Protein AF-A0A7Y3ASN4-F1 (afdb_monomer)

Structure (mmCIF, N/CA/C/O backbone):
data_AF-A0A7Y3ASN4-F1
#
_entry.id   AF-A0A7Y3ASN4-F1
#
loop_
_atom_site.group_PDB
_atom_site.id
_atom_site.type_symbol
_atom_site.label_atom_id
_atom_site.label_alt_id
_atom_site.label_comp_id
_atom_site.label_asym_id
_atom_site.label_entity_id
_atom_site.label_seq_id
_atom_site.pdbx_PDB_ins_code
_atom_site.Cartn_x
_atom_site.Cartn_y
_atom_site.Cartn_z
_atom_site.occupancy
_atom_site.B_iso_or_equiv
_atom_site.auth_seq_id
_atom_site.auth_comp_id
_atom_site.auth_asym_id
_atom_site.auth_atom_id
_atom_site.pdbx_PDB_model_num
ATOM 1 N N . PHE A 1 1 ? 5.975 -6.798 -14.684 1.00 75.00 1 PHE A N 1
ATOM 2 C CA . PHE A 1 1 ? 5.232 -6.505 -13.445 1.00 75.00 1 PHE A CA 1
ATOM 3 C C . PHE A 1 1 ? 5.001 -7.815 -12.720 1.00 75.00 1 PHE A C 1
ATOM 5 O O . PHE A 1 1 ? 4.479 -8.738 -13.336 1.00 75.00 1 PHE A O 1
ATOM 12 N N . GLU A 1 2 ? 5.443 -7.915 -11.471 1.00 78.62 2 GLU A N 1
ATOM 13 C CA . GLU A 1 2 ? 5.366 -9.152 -10.678 1.00 78.62 2 GLU A CA 1
ATOM 14 C C . GLU A 1 2 ? 4.310 -9.079 -9.568 1.00 78.62 2 GLU A C 1
ATOM 16 O O . GLU A 1 2 ? 3.871 -10.113 -9.070 1.00 78.62 2 GLU A O 1
ATOM 21 N N . GLY A 1 3 ? 3.851 -7.876 -9.215 1.00 85.12 3 GLY A N 1
ATOM 22 C CA . GLY A 1 3 ? 2.800 -7.673 -8.226 1.00 85.12 3 GLY A CA 1
ATOM 23 C C . GLY A 1 3 ? 3.002 -6.400 -7.417 1.00 85.12 3 GLY A C 1
ATOM 24 O O . GLY A 1 3 ? 3.762 -5.510 -7.801 1.00 85.12 3 GLY A O 1
ATOM 25 N N . PHE A 1 4 ? 2.319 -6.334 -6.279 1.00 89.06 4 PHE A N 1
ATOM 26 C CA . PHE A 1 4 ? 2.465 -5.257 -5.309 1.00 89.06 4 PHE A CA 1
ATOM 27 C C . PHE A 1 4 ? 3.004 -5.808 -3.995 1.00 89.06 4 PHE A C 1
ATOM 29 O O . PHE A 1 4 ? 2.478 -6.795 -3.477 1.00 89.06 4 PHE A O 1
ATOM 36 N N . ASP A 1 5 ? 4.002 -5.132 -3.439 1.00 90.00 5 ASP A N 1
ATOM 37 C CA . ASP A 1 5 ? 4.361 -5.281 -2.037 1.00 90.00 5 ASP A CA 1
ATOM 38 C C . ASP A 1 5 ? 3.443 -4.378 -1.208 1.00 90.00 5 ASP A C 1
ATOM 40 O O . ASP A 1 5 ? 3.438 -3.157 -1.382 1.00 90.00 5 ASP A O 1
ATOM 44 N N . VAL A 1 6 ? 2.613 -4.981 -0.354 1.00 90.81 6 VAL A N 1
ATOM 45 C CA . VAL A 1 6 ? 1.633 -4.261 0.471 1.00 90.81 6 VAL A CA 1
ATOM 46 C C . VAL A 1 6 ? 1.987 -4.444 1.937 1.00 90.81 6 VAL A C 1
ATOM 48 O O . VAL A 1 6 ? 1.790 -5.519 2.505 1.00 90.81 6 VAL A O 1
ATOM 51 N N . THR A 1 7 ? 2.474 -3.380 2.570 1.00 91.38 7 THR A N 1
ATOM 52 C CA . THR A 1 7 ? 2.966 -3.418 3.951 1.00 91.38 7 THR A CA 1
ATOM 53 C C . THR A 1 7 ? 2.148 -2.514 4.877 1.00 91.38 7 THR A C 1
ATOM 55 O O . THR A 1 7 ? 1.820 -1.376 4.529 1.00 91.38 7 THR A O 1
ATOM 58 N N . PRO A 1 8 ? 1.764 -2.991 6.077 1.00 90.75 8 PRO A N 1
ATOM 59 C CA . PRO A 1 8 ? 1.100 -2.157 7.068 1.00 90.75 8 PRO A CA 1
ATOM 60 C C . PRO A 1 8 ? 2.099 -1.196 7.718 1.00 90.75 8 PRO A C 1
ATOM 62 O O . PRO A 1 8 ? 3.099 -1.632 8.282 1.00 90.75 8 PRO A O 1
ATOM 65 N N . ILE A 1 9 ? 1.801 0.104 7.675 1.00 91.50 9 ILE A N 1
ATOM 66 C CA . ILE A 1 9 ? 2.608 1.140 8.352 1.00 91.50 9 ILE A CA 1
ATOM 67 C C . ILE A 1 9 ? 1.871 1.794 9.530 1.00 91.50 9 ILE A C 1
ATOM 69 O O . ILE A 1 9 ? 2.494 2.416 10.384 1.00 91.50 9 ILE A O 1
ATOM 73 N N . ALA A 1 10 ? 0.551 1.619 9.593 1.00 89.56 10 ALA A N 1
ATOM 74 C CA . ALA A 1 10 ? -0.301 1.966 10.727 1.00 89.56 10 ALA A CA 1
ATOM 75 C C . ALA A 1 10 ? -1.494 0.992 10.785 1.00 89.56 10 ALA A C 1
ATOM 77 O O . ALA A 1 10 ? -1.562 0.041 10.000 1.00 89.56 10 ALA A O 1
ATOM 78 N N . GLU A 1 11 ? -2.453 1.220 11.686 1.00 88.69 11 GLU A N 1
ATOM 79 C CA . GLU A 1 11 ? -3.626 0.345 11.859 1.00 88.69 11 GLU A CA 1
ATOM 80 C C . GLU A 1 11 ? -4.398 0.163 10.541 1.00 88.69 11 GLU A C 1
ATOM 82 O O . GLU A 1 11 ? -4.504 -0.960 10.027 1.00 88.69 11 GLU A O 1
ATOM 87 N N . THR A 1 12 ? -4.811 1.270 9.918 1.00 91.50 12 THR A N 1
ATOM 88 C CA . THR A 1 12 ? -5.547 1.285 8.641 1.00 91.50 12 THR A CA 1
ATOM 89 C C . THR A 1 12 ? -4.753 1.848 7.463 1.00 91.50 12 THR A C 1
ATOM 91 O O . THR A 1 12 ? -5.284 1.970 6.363 1.00 91.50 12 THR A O 1
ATOM 94 N N . THR A 1 13 ? -3.461 2.139 7.639 1.00 92.88 13 THR A N 1
ATOM 95 C CA . THR A 1 13 ? -2.606 2.637 6.550 1.00 92.88 13 THR A CA 1
ATOM 96 C C . THR A 1 13 ? -1.747 1.527 5.957 1.00 92.88 13 THR A C 1
ATOM 98 O O . THR A 1 13 ? -1.096 0.757 6.678 1.00 92.88 13 THR A O 1
ATOM 101 N N . ARG A 1 14 ? -1.737 1.440 4.628 1.00 92.81 14 ARG A N 1
ATOM 102 C CA . ARG A 1 14 ? -0.989 0.454 3.847 1.00 92.81 14 ARG A CA 1
ATOM 103 C C . ARG A 1 14 ? -0.092 1.172 2.850 1.00 92.81 14 ARG A C 1
ATOM 105 O O . ARG A 1 14 ? -0.564 2.017 2.098 1.00 92.81 14 ARG A O 1
ATOM 112 N N . ASN A 1 15 ? 1.189 0.833 2.854 1.00 93.00 15 ASN A N 1
ATOM 113 C CA . ASN A 1 15 ? 2.118 1.249 1.818 1.00 93.00 15 ASN A CA 1
ATOM 114 C C . ASN A 1 15 ? 2.083 0.216 0.691 1.00 93.00 15 ASN A C 1
ATOM 116 O O . ASN A 1 15 ? 2.098 -0.983 0.971 1.00 93.00 15 ASN A O 1
ATOM 120 N N . VAL A 1 16 ? 1.996 0.675 -0.552 1.00 92.44 16 VAL A N 1
ATOM 121 C CA . VAL A 1 16 ? 1.861 -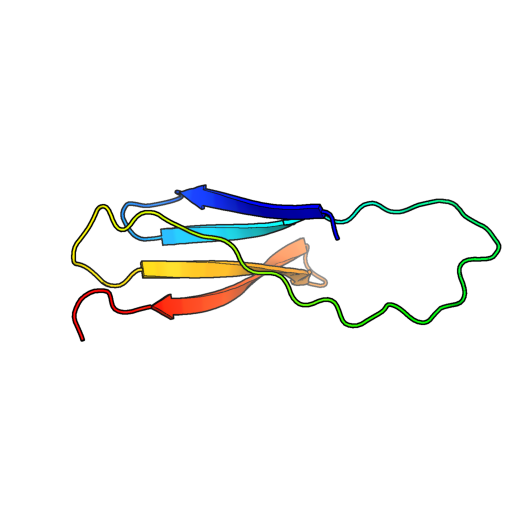0.167 -1.741 1.00 92.44 16 VAL A CA 1
ATOM 122 C C . VAL A 1 16 ? 2.978 0.184 -2.711 1.00 92.44 16 VAL A C 1
ATOM 124 O O . VAL A 1 16 ? 3.039 1.307 -3.208 1.00 92.44 16 VAL A O 1
ATOM 127 N N . VAL A 1 17 ? 3.857 -0.776 -2.993 1.00 91.00 17 VAL A N 1
ATOM 128 C CA . VAL A 1 17 ? 4.993 -0.593 -3.905 1.00 91.00 17 VAL A CA 1
ATOM 129 C C . VAL A 1 17 ? 4.868 -1.572 -5.075 1.00 91.00 17 VAL A C 1
ATOM 131 O O . VAL A 1 17 ? 4.746 -2.777 -4.841 1.00 91.00 17 VAL A O 1
ATOM 134 N N . PRO A 1 18 ? 4.873 -1.106 -6.338 1.00 86.56 18 PRO A N 1
ATOM 135 C CA . PRO A 1 18 ? 4.872 -2.001 -7.488 1.00 86.56 18 PRO A CA 1
ATOM 136 C C . PRO A 1 18 ? 6.224 -2.713 -7.620 1.00 86.56 18 PRO A C 1
ATOM 138 O O . PRO A 1 18 ? 7.278 -2.080 -7.614 1.00 86.56 18 PRO A O 1
ATOM 141 N N . ILE A 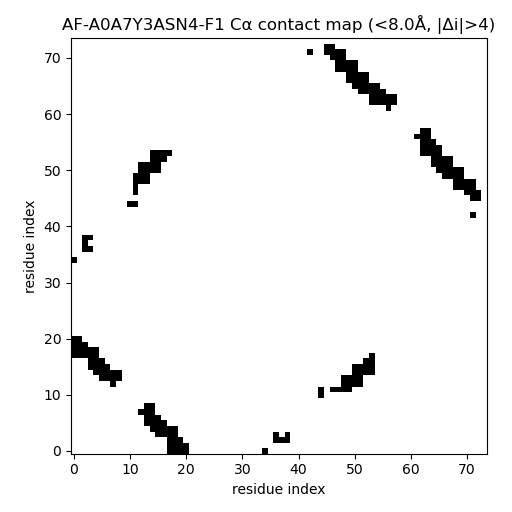1 19 ? 6.195 -4.035 -7.784 1.00 83.50 19 ILE A N 1
ATOM 142 C CA . ILE A 1 19 ? 7.387 -4.845 -8.044 1.00 83.50 19 ILE A CA 1
ATOM 143 C C . ILE A 1 19 ? 7.529 -5.020 -9.558 1.00 83.50 19 ILE A C 1
ATOM 145 O O . ILE A 1 19 ? 6.684 -5.630 -10.229 1.00 83.50 19 ILE A O 1
ATOM 149 N N . GLY A 1 20 ? 8.611 -4.472 -10.102 1.00 73.50 20 GLY A N 1
ATOM 150 C CA . GLY A 1 20 ? 9.023 -4.658 -11.487 1.00 73.50 20 GLY A CA 1
ATOM 151 C C . GLY A 1 20 ? 10.369 -5.369 -11.566 1.00 73.50 20 GLY A C 1
ATOM 152 O O . GLY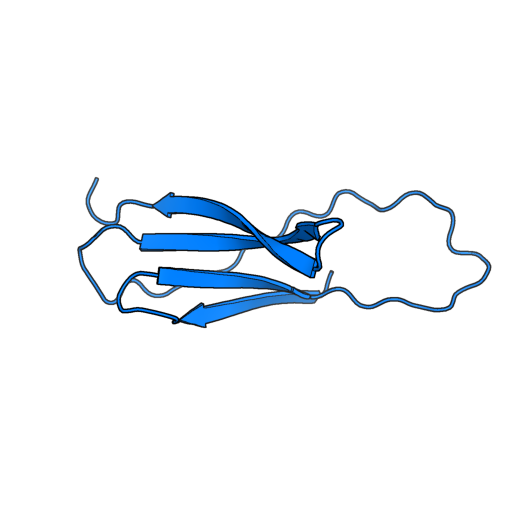 A 1 20 ? 11.274 -5.067 -10.795 1.00 73.50 20 GLY A O 1
ATOM 153 N N . SER A 1 21 ? 10.509 -6.276 -12.528 1.00 68.44 21 SER A N 1
ATOM 154 C CA . SER A 1 21 ? 11.804 -6.817 -12.943 1.00 68.44 21 SER A CA 1
ATOM 155 C C . SER A 1 21 ? 12.260 -6.091 -14.203 1.00 68.44 21 SER A C 1
ATOM 157 O O . SER A 1 21 ? 11.484 -5.918 -15.147 1.00 68.44 21 SER A O 1
ATOM 159 N N . GLN A 1 22 ? 13.524 -5.680 -14.213 1.00 66.75 22 GLN A N 1
ATOM 160 C CA . GLN A 1 22 ? 14.204 -5.174 -15.397 1.00 66.75 22 GLN A CA 1
ATOM 161 C C . GLN A 1 22 ? 15.018 -6.319 -16.002 1.00 66.75 22 GLN A C 1
ATOM 163 O O . GLN A 1 22 ? 15.780 -6.977 -15.296 1.00 66.75 22 GLN A O 1
ATOM 168 N N . PHE A 1 23 ? 14.842 -6.564 -17.298 1.00 64.75 23 PHE A N 1
ATOM 169 C CA . PHE A 1 23 ? 15.686 -7.484 -18.054 1.00 64.75 23 PHE A CA 1
ATOM 170 C C . PHE A 1 23 ? 16.643 -6.656 -18.917 1.00 64.75 23 PHE A C 1
ATOM 172 O O . PHE A 1 23 ? 16.189 -5.801 -19.676 1.00 64.75 23 PHE A O 1
ATOM 179 N N . ASP A 1 24 ? 17.949 -6.903 -18.798 1.00 64.25 24 ASP A N 1
ATOM 180 C CA . ASP A 1 24 ? 18.982 -6.353 -19.686 1.00 64.25 24 ASP A CA 1
ATOM 181 C C . ASP A 1 24 ? 18.909 -7.045 -21.057 1.00 64.25 24 ASP A C 1
ATOM 183 O O . ASP A 1 24 ? 19.751 -7.875 -21.402 1.00 64.25 24 ASP A O 1
ATOM 187 N N . ASP A 1 25 ? 17.862 -6.752 -21.826 1.00 65.19 25 ASP A N 1
ATOM 188 C CA . ASP A 1 25 ? 17.726 -7.235 -23.197 1.00 65.19 25 ASP A CA 1
ATOM 189 C C . ASP A 1 25 ? 17.954 -6.079 -24.191 1.00 65.19 25 ASP A C 1
ATOM 191 O O . ASP A 1 25 ? 17.228 -5.080 -24.144 1.00 65.19 25 ASP A O 1
ATOM 195 N N . PRO A 1 26 ? 18.965 -6.164 -25.081 1.00 61.44 26 PRO A N 1
ATOM 196 C CA . PRO A 1 26 ? 19.298 -5.094 -26.021 1.00 61.44 26 PRO A CA 1
ATOM 197 C C . PRO A 1 26 ? 18.250 -4.901 -27.130 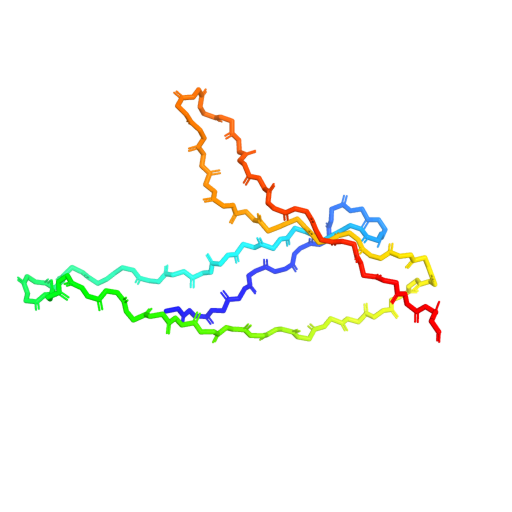1.00 61.44 26 PRO A C 1
ATOM 199 O O . PRO A 1 26 ? 18.340 -3.920 -27.867 1.00 61.44 26 PRO A O 1
ATOM 202 N N . GLU A 1 27 ? 17.270 -5.804 -27.258 1.00 60.44 27 GLU A N 1
ATOM 203 C CA . GLU A 1 27 ? 16.146 -5.693 -28.195 1.00 60.44 27 GLU A CA 1
ATOM 204 C C . GLU A 1 27 ? 14.832 -5.289 -27.505 1.00 60.44 27 GLU A C 1
ATOM 206 O O . GLU A 1 27 ? 13.757 -5.411 -28.098 1.00 60.44 27 GLU A O 1
ATOM 211 N N . CYS A 1 28 ? 14.887 -4.793 -26.262 1.00 64.69 28 CYS A N 1
ATOM 212 C CA . CYS A 1 28 ? 13.713 -4.263 -25.575 1.00 64.69 28 CYS A CA 1
ATOM 213 C C . CYS A 1 28 ? 13.217 -2.999 -26.298 1.00 64.69 28 CYS A C 1
ATOM 215 O O . CYS A 1 28 ? 13.700 -1.891 -26.074 1.00 64.69 28 CYS A O 1
ATOM 217 N N . VAL A 1 29 ? 12.279 -3.182 -27.230 1.00 58.44 29 VAL A N 1
ATOM 218 C CA . VAL A 1 29 ? 11.599 -2.095 -27.934 1.00 58.44 29 VAL A CA 1
ATOM 219 C C . VAL A 1 29 ? 10.795 -1.304 -26.908 1.00 58.44 29 VAL A C 1
ATOM 221 O O . VAL A 1 29 ? 9.816 -1.809 -26.359 1.00 58.44 29 VAL A O 1
ATOM 224 N N . ASP A 1 30 ? 11.228 -0.066 -26.671 1.00 58.22 30 ASP A N 1
ATOM 225 C CA . ASP A 1 30 ? 10.537 0.954 -25.887 1.00 58.22 30 ASP A CA 1
ATOM 226 C C . ASP A 1 30 ? 9.059 1.034 -26.288 1.00 58.22 30 ASP A C 1
ATOM 228 O O . ASP A 1 30 ? 8.669 1.533 -27.345 1.00 58.22 30 ASP A O 1
ATOM 232 N N . GLY A 1 31 ? 8.240 0.464 -25.422 1.00 55.62 31 GLY A N 1
ATOM 233 C CA . GLY A 1 31 ? 6.812 0.288 -25.601 1.00 55.62 31 GLY A CA 1
ATOM 234 C C . GLY A 1 31 ? 6.284 -0.444 -24.385 1.00 55.62 31 GLY A C 1
ATOM 235 O O . GLY A 1 31 ? 5.707 -1.521 -24.515 1.00 55.62 31 GLY A O 1
ATOM 236 N N . GLY A 1 32 ? 6.583 0.092 -23.195 1.00 61.12 32 GLY A N 1
ATOM 237 C CA . GLY A 1 32 ? 6.108 -0.458 -21.933 1.00 61.12 32 GLY A CA 1
ATOM 238 C C . GLY A 1 32 ? 4.605 -0.675 -22.026 1.00 61.12 32 GLY A C 1
ATOM 239 O O . GLY A 1 32 ? 3.849 0.278 -22.198 1.00 61.12 32 GLY A O 1
ATOM 240 N N . ALA A 1 33 ? 4.181 -1.937 -21.993 1.00 68.38 33 ALA A N 1
ATOM 241 C CA . ALA A 1 33 ? 2.766 -2.256 -21.982 1.00 68.38 33 ALA A CA 1
ATOM 242 C C . ALA A 1 33 ? 2.139 -1.602 -20.745 1.00 68.38 33 ALA A C 1
ATOM 244 O O . ALA A 1 33 ? 2.694 -1.696 -19.648 1.00 68.38 33 ALA A O 1
ATOM 245 N N . GLU A 1 34 ? 0.989 -0.952 -20.914 1.00 70.25 34 GLU A N 1
ATOM 246 C CA . GLU A 1 34 ? 0.152 -0.592 -19.775 1.00 70.25 34 GLU A CA 1
ATOM 247 C C . GLU A 1 34 ? -0.306 -1.900 -19.125 1.00 70.25 34 GLU A C 1
ATOM 249 O O . GLU A 1 34 ? -0.963 -2.730 -19.756 1.00 70.25 34 GLU A O 1
ATOM 254 N N . ILE A 1 35 ? 0.125 -2.126 -17.884 1.00 76.25 35 ILE A N 1
ATOM 255 C CA . ILE A 1 35 ? -0.202 -3.333 -17.129 1.00 76.25 35 ILE A CA 1
ATOM 256 C C . ILE A 1 35 ? -1.089 -2.925 -15.965 1.00 76.25 35 ILE A C 1
ATOM 258 O O . ILE A 1 35 ? -0.707 -2.108 -15.129 1.00 76.25 35 ILE A O 1
ATOM 262 N N . GLU A 1 36 ? -2.257 -3.548 -15.891 1.00 81.06 36 GLU A N 1
ATOM 263 C CA . GLU A 1 36 ? -3.149 -3.438 -14.748 1.00 81.06 36 GLU A CA 1
ATOM 264 C C . GLU A 1 36 ? -2.847 -4.563 -13.753 1.00 81.06 36 GLU A C 1
ATOM 266 O O . GLU A 1 36 ? -2.662 -5.726 -14.120 1.00 81.06 36 GLU A O 1
ATOM 271 N N . GLY A 1 37 ? -2.793 -4.213 -12.471 1.00 83.62 37 GLY A N 1
ATOM 272 C CA . GLY A 1 37 ? -2.605 -5.151 -11.374 1.00 83.62 37 GLY A CA 1
ATOM 273 C C . GLY A 1 37 ? -3.706 -4.985 -10.338 1.00 83.62 37 GLY A C 1
ATOM 274 O O . GLY A 1 37 ? -4.261 -3.905 -10.155 1.00 83.62 37 GLY A O 1
ATOM 275 N N . SER A 1 38 ? -4.013 -6.052 -9.612 1.00 87.44 38 SER A N 1
ATOM 276 C CA . SER A 1 38 ? -4.920 -5.996 -8.466 1.00 87.44 38 SER A CA 1
ATOM 277 C C . SER A 1 38 ? -4.375 -6.864 -7.346 1.00 87.44 38 SER A C 1
ATOM 279 O O . SER A 1 38 ? -3.755 -7.897 -7.593 1.00 87.44 38 SER A O 1
ATOM 281 N N . PHE A 1 39 ? -4.618 -6.453 -6.108 1.00 87.19 39 PHE A N 1
ATOM 282 C CA . PHE A 1 39 ? -4.269 -7.219 -4.921 1.00 87.19 39 PHE A CA 1
ATOM 283 C C . PHE A 1 39 ? -5.484 -7.310 -4.004 1.00 87.19 39 PHE A C 1
ATOM 285 O O . PHE A 1 39 ? -6.334 -6.422 -3.976 1.00 87.19 39 PHE A O 1
ATOM 292 N N . ASN A 1 40 ? -5.564 -8.403 -3.253 1.00 87.06 40 ASN A N 1
ATOM 293 C CA . ASN A 1 40 ? -6.560 -8.554 -2.202 1.00 87.06 40 ASN A CA 1
ATOM 294 C C . ASN A 1 40 ? -5.930 -8.143 -0.873 1.00 87.06 40 ASN A C 1
ATOM 296 O O . ASN A 1 40 ? -4.758 -8.424 -0.627 1.00 87.06 40 ASN A O 1
ATOM 300 N N . PHE A 1 41 ? -6.716 -7.525 0.001 1.00 84.06 41 PHE A N 1
ATOM 301 C CA . PHE A 1 41 ? -6.307 -7.227 1.367 1.00 84.06 41 PHE A CA 1
ATOM 302 C C . PHE A 1 41 ? -7.401 -7.657 2.344 1.00 84.06 41 PHE A C 1
ATOM 304 O O . PHE A 1 41 ? -8.562 -7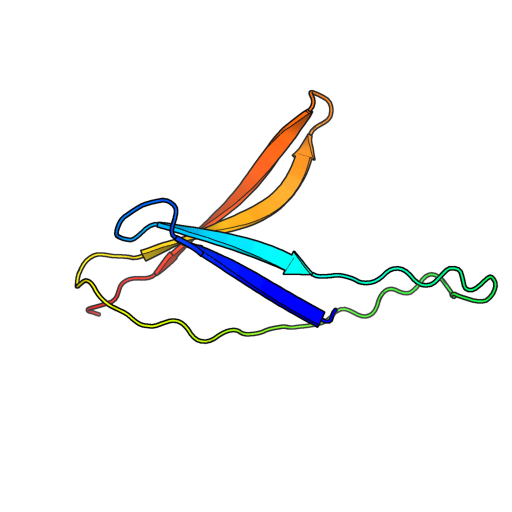.819 1.972 1.00 84.06 41 PHE A O 1
ATOM 311 N N . VAL A 1 42 ? -7.018 -7.870 3.601 1.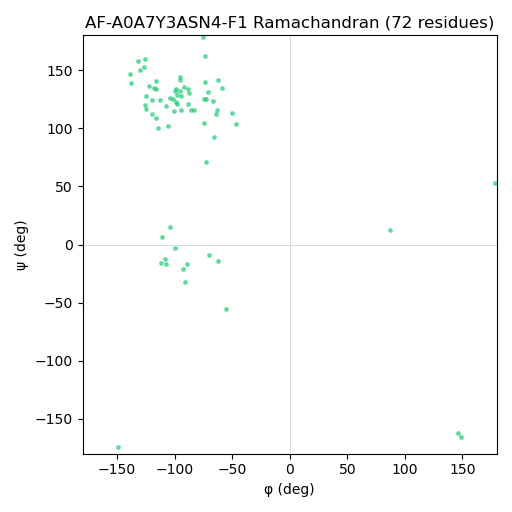00 84.00 42 VAL A N 1
ATOM 312 C CA . VAL A 1 42 ? -7.951 -8.241 4.668 1.00 84.00 42 VAL A CA 1
ATOM 313 C C . VAL A 1 42 ? -8.324 -6.990 5.460 1.00 84.00 42 VAL A C 1
ATOM 315 O O . VAL A 1 42 ? -7.450 -6.343 6.043 1.00 84.00 42 VAL A O 1
ATOM 318 N N . CYS A 1 43 ? -9.619 -6.672 5.511 1.00 85.00 43 CYS A N 1
ATOM 319 C CA . CYS A 1 43 ? -10.165 -5.642 6.395 1.00 85.00 43 CYS A CA 1
ATOM 320 C C . CYS A 1 43 ? -10.189 -6.172 7.834 1.00 85.00 43 CYS A C 1
ATOM 322 O O . CYS A 1 43 ? -11.016 -7.010 8.189 1.00 85.00 43 CYS A O 1
ATOM 324 N N . LEU A 1 44 ? -9.251 -5.704 8.651 1.00 86.19 44 LEU A N 1
ATOM 325 C CA . LEU A 1 44 ? -9.147 -6.023 10.079 1.00 86.19 44 LEU A CA 1
ATOM 326 C C . LEU A 1 44 ? -9.877 -4.999 10.959 1.00 86.19 44 LEU A C 1
ATOM 328 O O . LEU A 1 44 ? -10.226 -5.312 12.094 1.00 86.19 44 LEU A O 1
ATOM 332 N N . TYR A 1 45 ? -10.107 -3.796 10.433 1.00 87.56 45 TYR A N 1
ATOM 333 C CA . TYR A 1 45 ? -10.705 -2.665 11.133 1.00 87.56 45 TYR A CA 1
ATOM 334 C C . TYR A 1 45 ? -11.910 -2.125 10.361 1.00 87.56 45 TYR A C 1
ATOM 336 O O . TYR A 1 45 ? -12.068 -2.373 9.165 1.00 87.56 45 TYR A O 1
ATOM 344 N N . THR A 1 46 ? -12.772 -1.398 11.068 1.00 87.06 46 THR A N 1
ATOM 345 C CA . THR A 1 46 ? -13.999 -0.801 10.521 1.00 87.06 46 THR A CA 1
ATOM 346 C C . THR A 1 46 ? -13.797 0.596 9.945 1.00 87.06 46 THR A C 1
ATOM 348 O O . THR A 1 46 ? -14.669 1.081 9.223 1.00 87.06 46 THR A O 1
ATOM 351 N N . ASP A 1 47 ? -12.685 1.244 10.288 1.00 89.19 47 ASP A N 1
ATOM 352 C CA . ASP A 1 47 ? -12.334 2.569 9.784 1.00 89.19 47 ASP A CA 1
ATOM 353 C C . ASP A 1 47 ? -11.882 2.509 8.318 1.00 89.19 47 ASP A C 1
ATOM 355 O O . ASP A 1 47 ? -11.541 1.446 7.791 1.00 89.19 47 ASP A O 1
ATOM 359 N N . ALA A 1 48 ? -11.889 3.664 7.649 1.00 91.81 48 ALA A N 1
ATOM 360 C CA . ALA A 1 48 ? -11.408 3.773 6.278 1.00 91.81 48 ALA A CA 1
ATOM 361 C C . ALA A 1 48 ? -9.914 3.428 6.188 1.00 91.81 48 ALA A C 1
ATOM 363 O O . ALA A 1 48 ? -9.114 3.772 7.066 1.00 91.81 48 ALA A O 1
ATOM 364 N N . TYR A 1 49 ? -9.545 2.738 5.112 1.00 92.88 49 TYR A N 1
ATOM 365 C CA . TYR A 1 49 ? -8.167 2.359 4.840 1.00 92.88 49 TYR A CA 1
ATOM 366 C C . TYR A 1 49 ? -7.503 3.370 3.921 1.00 92.88 49 TYR A C 1
ATOM 368 O O . TYR A 1 49 ? -8.042 3.695 2.868 1.00 92.88 49 TYR A O 1
ATOM 376 N N . LEU A 1 50 ? -6.304 3.809 4.296 1.00 94.50 50 LEU A N 1
ATOM 377 C CA . LEU A 1 50 ? -5.475 4.684 3.477 1.00 94.50 50 LEU A CA 1
ATOM 378 C C . LEU A 1 50 ? -4.398 3.856 2.775 1.00 94.50 50 LEU A C 1
ATOM 380 O O . LEU A 1 50 ? -3.508 3.303 3.427 1.00 94.50 50 LEU A O 1
ATOM 384 N N . PHE A 1 51 ? -4.460 3.788 1.452 1.00 93.50 51 PHE A N 1
ATOM 385 C CA . PHE A 1 51 ? -3.442 3.166 0.615 1.00 93.50 51 PHE A CA 1
ATOM 386 C C . PHE A 1 51 ? -2.525 4.235 0.038 1.00 93.50 51 PHE A C 1
ATOM 388 O O . PHE A 1 51 ? -2.983 5.139 -0.652 1.00 93.50 51 PHE A O 1
ATOM 395 N N . ARG A 1 52 ? -1.227 4.118 0.312 1.00 94.38 52 ARG A N 1
ATOM 396 C CA . ARG A 1 52 ? -0.183 5.006 -0.202 1.00 94.38 52 ARG A CA 1
ATOM 397 C C . ARG A 1 52 ? 0.585 4.249 -1.275 1.00 94.38 52 ARG A C 1
ATOM 399 O O . ARG A 1 52 ? 1.370 3.363 -0.955 1.00 94.38 52 ARG A O 1
ATOM 406 N N . PHE A 1 53 ? 0.307 4.547 -2.535 1.00 92.31 53 PHE A N 1
ATOM 407 C CA . PHE A 1 53 ? 0.976 3.955 -3.687 1.00 92.31 53 PHE A CA 1
ATOM 408 C C . PHE A 1 53 ? 2.247 4.734 -3.978 1.00 92.31 53 PHE A C 1
ATOM 410 O O . PHE A 1 53 ? 2.168 5.905 -4.323 1.00 92.31 53 PHE A O 1
ATOM 417 N N . TRP A 1 54 ? 3.408 4.105 -3.844 1.00 91.69 54 TRP A N 1
ATOM 418 C CA . TRP A 1 54 ? 4.673 4.753 -4.173 1.00 91.69 54 TRP A CA 1
ATOM 419 C C . TRP A 1 54 ? 4.755 5.028 -5.680 1.00 91.69 54 TRP A C 1
ATOM 421 O O . TRP A 1 54 ? 4.605 4.105 -6.485 1.00 91.69 54 TRP A O 1
ATOM 431 N N . THR A 1 55 ? 4.968 6.291 -6.054 1.00 89.06 55 THR A N 1
ATOM 432 C CA . THR A 1 55 ? 5.022 6.737 -7.458 1.00 89.06 55 THR A CA 1
ATOM 433 C C . THR A 1 55 ? 6.425 7.097 -7.921 1.00 89.06 55 THR A C 1
ATOM 435 O O . THR A 1 55 ? 6.642 7.244 -9.122 1.00 89.06 55 THR A O 1
ATOM 438 N N . GLY A 1 56 ? 7.377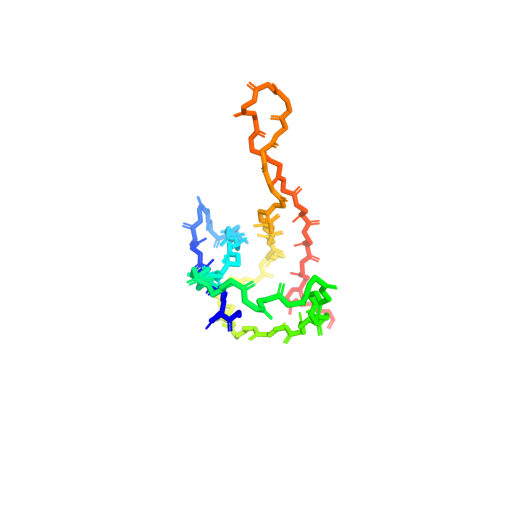 7.221 -6.999 1.00 87.81 56 GLY A N 1
ATOM 439 C CA . GLY A 1 56 ? 8.746 7.579 -7.324 1.00 87.81 56 GLY A CA 1
ATOM 440 C C . GLY A 1 56 ? 9.420 8.374 -6.220 1.00 87.81 56 GLY A C 1
ATOM 441 O O . GLY A 1 56 ? 8.961 8.440 -5.078 1.00 87.81 56 GLY A O 1
ATOM 442 N N . GLU A 1 57 ? 10.540 8.965 -6.590 1.00 91.94 57 GLU A N 1
ATOM 443 C CA . GLU A 1 57 ? 11.299 9.905 -5.783 1.00 91.94 57 GLU A CA 1
ATOM 444 C C . GLU A 1 57 ? 11.414 11.206 -6.582 1.00 91.94 57 GLU A C 1
ATOM 446 O O . GLU A 1 57 ? 11.631 11.159 -7.797 1.00 91.94 57 GLU A O 1
ATOM 451 N N . ASP A 1 58 ? 11.217 12.343 -5.919 1.00 87.94 58 ASP A N 1
ATOM 452 C CA . ASP A 1 58 ? 11.332 13.658 -6.544 1.00 87.94 58 ASP A CA 1
ATOM 453 C C . ASP A 1 58 ? 12.806 14.064 -6.769 1.00 87.94 58 ASP A C 1
ATOM 455 O O . ASP A 1 58 ? 13.747 13.358 -6.401 1.00 87.94 58 ASP A O 1
ATOM 459 N N . GLU A 1 59 ? 13.037 15.240 -7.362 1.00 90.12 59 GLU A N 1
ATOM 460 C CA . GLU A 1 59 ? 14.395 15.754 -7.620 1.00 90.12 59 GLU A CA 1
ATOM 461 C C . GLU A 1 59 ? 15.225 16.006 -6.343 1.00 90.12 59 GLU A C 1
ATOM 463 O O . GLU A 1 59 ? 16.443 16.187 -6.428 1.00 90.12 59 GLU A O 1
ATOM 468 N N . ASN A 1 60 ? 14.595 16.027 -5.164 1.00 90.44 60 ASN A N 1
ATOM 469 C CA . ASN A 1 60 ? 15.237 16.261 -3.871 1.00 90.44 60 ASN A CA 1
ATOM 470 C C . ASN A 1 60 ? 15.513 14.968 -3.091 1.00 90.44 60 ASN A C 1
ATOM 472 O O . ASN A 1 60 ? 16.121 15.031 -2.018 1.00 90.44 60 ASN A O 1
ATOM 476 N N . GLY A 1 61 ? 15.105 13.809 -3.608 1.00 87.44 61 GLY A N 1
ATOM 477 C CA . GLY A 1 61 ? 15.213 12.544 -2.889 1.00 87.44 61 GLY A CA 1
ATOM 478 C C . GLY A 1 61 ? 14.019 12.249 -1.972 1.00 87.44 61 GLY A C 1
ATOM 479 O O . GLY A 1 61 ? 14.107 11.378 -1.104 1.00 87.44 61 GLY A O 1
ATOM 480 N N . GLU A 1 62 ? 12.920 12.997 -2.089 1.00 90.94 62 GLU A N 1
ATOM 481 C CA . GLU A 1 62 ? 11.714 12.799 -1.292 1.00 90.94 62 GLU A CA 1
ATOM 482 C C . GLU A 1 62 ? 10.796 11.774 -1.968 1.00 90.94 62 GLU A C 1
ATOM 484 O O . GLU A 1 62 ? 10.501 11.852 -3.159 1.00 90.94 62 GLU A O 1
ATOM 489 N N . GLN A 1 63 ? 10.332 10.780 -1.203 1.00 90.00 63 GLN A N 1
ATOM 490 C CA . GLN A 1 63 ? 9.451 9.744 -1.741 1.00 90.00 63 GLN A CA 1
ATOM 491 C C . GLN A 1 63 ? 8.050 10.299 -1.989 1.00 90.00 63 GLN A C 1
ATOM 493 O O . GLN A 1 63 ? 7.386 10.774 -1.062 1.00 90.00 63 GLN A O 1
ATOM 498 N N . GLU A 1 64 ? 7.575 10.150 -3.218 1.00 92.56 64 GLU A N 1
ATOM 499 C CA . GLU A 1 64 ? 6.237 10.548 -3.624 1.00 92.56 64 GLU A CA 1
ATOM 500 C C . GLU A 1 64 ? 5.268 9.368 -3.557 1.00 92.56 64 GLU A C 1
ATOM 502 O O . GLU A 1 64 ? 5.599 8.218 -3.879 1.00 92.56 64 GLU A O 1
ATOM 507 N N . TYR A 1 65 ? 4.042 9.666 -3.124 1.00 92.94 65 TYR A N 1
ATOM 508 C CA . TYR A 1 65 ? 2.987 8.676 -2.988 1.00 92.94 65 TYR A CA 1
ATOM 509 C C . TYR A 1 65 ? 1.656 9.222 -3.498 1.00 92.94 65 TYR A C 1
ATOM 511 O O . TYR A 1 65 ? 1.273 10.349 -3.189 1.00 92.94 65 TYR A O 1
ATOM 519 N N . LEU A 1 66 ? 0.907 8.379 -4.200 1.00 91.81 66 LEU A N 1
ATOM 520 C CA . LEU A 1 66 ? -0.506 8.579 -4.481 1.00 91.81 66 LEU A CA 1
ATOM 521 C C . LEU A 1 66 ? -1.335 7.977 -3.343 1.00 91.81 66 LEU A C 1
ATOM 523 O O . LEU A 1 66 ? -1.267 6.778 -3.076 1.00 91.81 66 LEU A O 1
ATOM 527 N N . GLU A 1 67 ? -2.139 8.802 -2.684 1.00 93.94 67 GLU A N 1
ATOM 528 C CA . GLU A 1 67 ? -2.933 8.391 -1.528 1.00 93.94 67 GLU A CA 1
ATOM 529 C C . GLU A 1 67 ? -4.394 8.150 -1.923 1.00 93.94 67 GLU A C 1
ATOM 531 O O . GLU A 1 67 ? -5.051 9.017 -2.499 1.00 93.94 67 GLU A O 1
ATOM 536 N N . ILE A 1 68 ? -4.905 6.957 -1.621 1.00 92.50 68 ILE A N 1
ATOM 537 C CA . ILE A 1 68 ? -6.274 6.536 -1.924 1.00 92.50 68 ILE A CA 1
ATOM 538 C C . ILE A 1 68 ? -6.935 6.059 -0.635 1.00 92.50 68 ILE A C 1
ATOM 540 O O . ILE A 1 68 ? -6.482 5.099 -0.012 1.00 92.50 68 ILE A O 1
ATOM 544 N N . GLU A 1 69 ? -8.025 6.714 -0.249 1.00 93.06 69 GLU A N 1
ATOM 545 C CA . GLU A 1 69 ? -8.836 6.319 0.900 1.00 93.06 69 GLU A CA 1
ATOM 546 C C . GLU A 1 69 ? -9.998 5.421 0.457 1.00 93.06 69 GLU A C 1
ATOM 548 O O . GLU A 1 69 ? -10.760 5.761 -0.449 1.00 93.06 69 GLU A O 1
ATOM 553 N N . VAL A 1 70 ? -10.132 4.259 1.097 1.00 90.94 70 VAL A N 1
ATOM 554 C CA . VAL A 1 70 ? -11.146 3.245 0.792 1.00 90.94 70 VAL A CA 1
ATOM 555 C C . VAL A 1 70 ? -12.029 3.020 2.026 1.00 90.94 70 VAL A C 1
ATOM 557 O O . VAL A 1 70 ? -11.546 2.488 3.032 1.00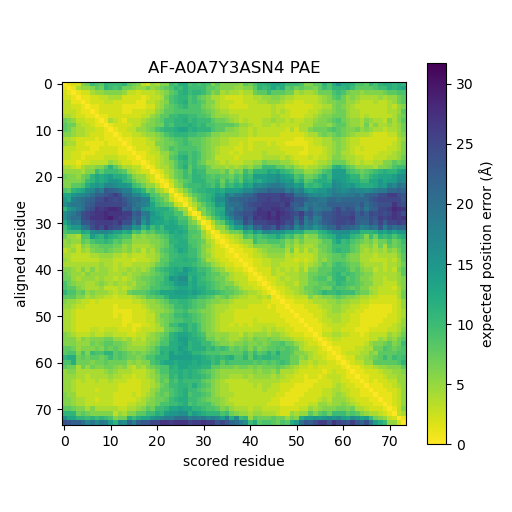 90.94 70 VAL A O 1
ATOM 560 N N . PRO A 1 71 ? -13.322 3.395 1.986 1.00 90.81 71 PRO A N 1
ATOM 561 C CA . PRO A 1 71 ? -14.243 3.164 3.097 1.00 90.81 71 PRO A CA 1
ATOM 562 C C . PRO A 1 71 ? -14.637 1.680 3.199 1.00 90.81 71 PRO A C 1
ATOM 564 O O . PRO A 1 71 ? -14.885 1.025 2.190 1.00 90.81 71 PRO A O 1
ATOM 567 N N . VAL A 1 72 ? -14.723 1.145 4.424 1.00 83.75 72 VAL A N 1
ATOM 568 C CA . VAL A 1 72 ? -15.074 -0.273 4.681 1.00 83.75 72 VAL A CA 1
ATOM 569 C C . VAL A 1 72 ? -16.580 -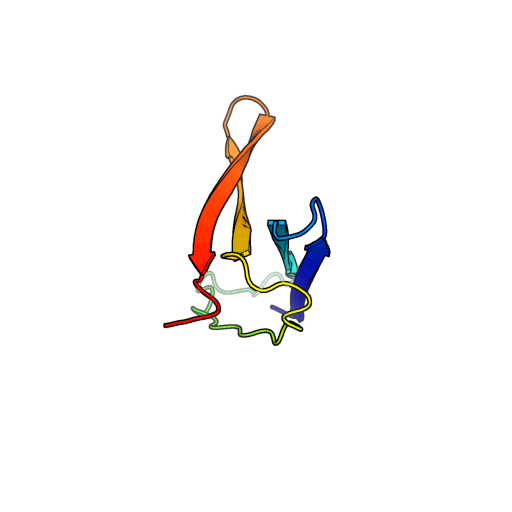0.480 4.873 1.00 83.75 72 VAL A C 1
ATOM 571 O O . VAL A 1 72 ? -17.110 -1.526 4.509 1.00 83.75 72 VAL A O 1
ATOM 574 N N . ASN A 1 73 ? -17.278 0.512 5.429 1.00 74.38 73 ASN A N 1
ATOM 575 C CA . ASN A 1 73 ? -18.722 0.479 5.656 1.00 74.38 73 ASN A CA 1
ATOM 576 C C . ASN A 1 73 ? -19.381 1.552 4.779 1.00 74.38 73 ASN A C 1
ATOM 578 O O . ASN A 1 73 ? -19.328 2.732 5.130 1.00 74.38 73 ASN A O 1
ATOM 582 N N . GLN A 1 74 ? -19.959 1.153 3.644 1.00 57.41 74 GLN A N 1
ATOM 583 C CA . GLN A 1 74 ? -20.675 2.039 2.720 1.00 57.41 74 GLN A CA 1
ATOM 584 C C . GLN A 1 74 ? -22.123 1.586 2.535 1.00 57.41 74 GLN A C 1
ATOM 586 O O . GLN A 1 74 ? -22.352 0.356 2.494 1.00 57.41 74 GLN A O 1
#

pLDDT: mean 83.27, std 11.32, range [55.62, 94.5]

Mean predicted aligned error: 7.44 Å

Secondary structure (DSSP, 8-state):
--EEEEEESSSSEEEEEEE------TT--S--------------SSSPEEEEEEEEE-TTSPEEEEEEEE-S--

Radius of gyration: 15.52 Å; Cα contacts (8 Å, |Δi|>4): 110; chains: 1; bounding box: 40×25×40 Å

Solvent-accessible surface area (backbone atoms only — not comparable to full-atom values): 4998 Å² total; per-residue (Å²): 115,80,48,68,50,76,43,77,80,46,96,49,33,33,41,34,38,76,41,70,79,86,75,99,52,98,79,68,70,92,65,83,73,90,77,88,84,86,82,88,81,84,84,87,63,75,63,58,30,38,37,34,34,55,75,51,62,50,98,84,72,48,77,40,62,51,76,47,78,46,75,67,77,128

Sequence (74 aa):
FEGFDVTPIAETTRNVVPIGSQFDDPECVDGGAEIEGSFNFVCLYTDAYLFRFWTGEDENGEQEYLEIEVPVNQ

Foldseek 3Di:
DPAWDWDDPDPQEIEIEDDDDDDPDPPPPPDPDPDDHDDDDDDPDQAKHKYWYFDQADPVRHTHTDIDIGHPPD

Nearest PDB structures (foldseek):
  5x7n-assembly1_B  TM=3.193E-01  e=8.285E-01  Corynebacterium glutamicum ATCC 13032
  5x7m-assembly1_A  TM=2.977E-01  e=6.819E-01  Corynebacterium glutamicum ATCC 13032
  2o0t-assembly2_D  TM=2.910E-01  e=7.764E-01  Mycobacterium tuberculosis H37Rv
  7u6p-assembly1_B  TM=3.225E-01  e=4.194E+00  Homo sapiens
  1szr-assembly2_A  TM=2.945E-01  e=4.775E+00  Trypanosoma brucei brucei